Protein AF-A0A7W1RST7-F1 (afdb_monomer)

Mean predicted aligned error: 2.98 Å

Secondary structure (DSSP, 8-state):
---HHHHHHHHHHHHH--STT--GGGGG------HHHHHHHHHHHHTTTBSSSS-BGGGGB-TTT--B---HHHHHHHHHHHHHH-S---EEE--B-HHHHHHSTT--TT-SSB-GGG--S--EEEE---SBHHHHHHTT--SEEEE-TTT-BEEEEE--SS-SSS-EEEE-

pLDDT: mean 95.45, std 4.23, range [64.44, 98.56]

Nearest PDB structures (foldseek):
  3ihx-assembly2_B  TM=3.598E-01  e=1.805E+00  Homo sapiens
  5dd8-assembly1_B  TM=2.605E-01  e=1.383E+00  Deinococcus radiodurans
  1q7l-assembly1_A  TM=2.005E-01  e=4.582E+00  Homo sapiens

Foldseek 3Di:
DDDPVQLQLLLQLLQLQQEPPRDPVSVVSTSDDDPVSVVVVVVCVVVVQASYDQHHQQLQQAPPPRDGHAGSLVVNLVVLVCVVLVHDKHFPYFAYEQVRQVVDPPRDNPDQQYCGPNHSHRQKTFIDFRDAPVVSLVSLRFQEWEAAPVPNTTGMGGHDPGGSNHHHYDYD

Radius of gyration: 15.92 Å; Cα contacts (8 Å, |Δi|>4): 327; chains: 1; bounding box: 40×26×44 Å

Solvent-accessible surface area (backbone atoms only — not comparable to full-atom values): 9163 Å² total; per-residue (Å²): 133,83,52,73,68,55,22,52,51,44,23,29,50,40,42,27,51,32,44,91,84,54,60,75,76,43,72,69,59,52,49,73,83,48,70,73,53,48,54,51,50,52,57,23,55,78,51,74,41,36,29,36,98,90,44,39,51,73,57,18,36,11,90,56,84,57,52,58,31,36,35,21,62,47,53,49,30,46,55,54,50,29,63,72,73,71,54,92,74,60,64,77,39,29,16,26,42,53,74,41,36,73,69,40,87,89,54,61,74,73,31,51,25,15,41,27,90,81,37,87,25,9,28,22,38,30,37,76,59,81,46,39,52,71,58,55,50,72,66,54,54,39,17,30,42,32,25,34,67,92,77,43,26,31,36,32,42,22,60,54,93,75,34,37,90,64,44,49,73,51,72,94

Sequence (172 aa):
MAGRRTKAAVIQFKRGYAWPDRPRDFSSLNGYLGGVVRERIEAIADNNGKCSAHFRYREWKSNGNGWIKLNYRVVRGLEVYRKRVGHGVEVISGYRDCDYNDSVRGAARCSRHSDCCGNPGGDACDLNPELSFKEVKALKRFTGIGIIRSSGLVRHVDVRPGSVRRPTTWFY

Structure (mmCIF, N/CA/C/O backbone):
data_AF-A0A7W1RST7-F1
#
_entry.id   AF-A0A7W1RST7-F1
#
loop_
_atom_site.group_PDB
_atom_site.id
_atom_site.type_symbol
_atom_site.label_atom_id
_atom_site.label_alt_id
_atom_site.label_comp_id
_atom_site.label_asym_id
_atom_site.label_entity_id
_atom_site.label_seq_id
_atom_site.pdbx_PDB_ins_code
_atom_site.Cartn_x
_atom_site.Cartn_y
_atom_site.Cartn_z
_atom_site.occupancy
_atom_site.B_iso_or_equiv
_atom_site.auth_seq_id
_atom_site.auth_comp_id
_atom_site.auth_asym_id
_atom_site.auth_atom_id
_atom_site.pdbx_PDB_model_num
ATOM 1 N N . MET A 1 1 ? 14.428 2.975 -27.355 1.00 64.44 1 MET A N 1
ATOM 2 C CA . MET A 1 1 ? 13.536 3.647 -26.373 1.00 64.44 1 MET A CA 1
ATOM 3 C C . MET A 1 1 ? 12.637 2.615 -25.701 1.00 64.44 1 MET A C 1
ATOM 5 O O . MET A 1 1 ? 12.235 1.673 -26.365 1.00 64.44 1 MET A O 1
ATOM 9 N N . ALA A 1 2 ? 12.315 2.773 -24.413 1.00 78.75 2 ALA A N 1
ATOM 10 C CA . ALA A 1 2 ? 11.430 1.843 -23.702 1.00 78.75 2 ALA A CA 1
ATOM 11 C C . ALA A 1 2 ? 9.977 1.911 -24.220 1.00 78.75 2 ALA A C 1
ATOM 13 O O . ALA A 1 2 ? 9.444 3.004 -24.438 1.00 78.75 2 ALA A O 1
ATOM 14 N N . GLY A 1 3 ? 9.332 0.750 -24.378 1.00 92.19 3 GLY A N 1
ATOM 15 C CA . GLY A 1 3 ? 7.936 0.643 -24.811 1.00 92.19 3 GLY A CA 1
ATOM 16 C C . GLY A 1 3 ? 6.929 1.123 -23.756 1.00 92.19 3 GLY A C 1
ATOM 17 O O . GLY A 1 3 ? 7.268 1.321 -22.586 1.00 92.19 3 GLY A O 1
ATOM 18 N N . ARG A 1 4 ? 5.658 1.284 -24.157 1.00 93.56 4 ARG A N 1
ATOM 19 C CA . ARG A 1 4 ? 4.566 1.768 -23.281 1.00 93.56 4 ARG A CA 1
ATOM 20 C C . ARG A 1 4 ? 4.436 0.955 -21.987 1.00 93.56 4 ARG A C 1
ATOM 22 O O . ARG A 1 4 ? 4.333 1.536 -20.910 1.00 93.56 4 ARG A O 1
ATOM 29 N N . ARG A 1 5 ? 4.520 -0.375 -22.084 1.00 94.25 5 ARG A N 1
ATOM 30 C CA . ARG A 1 5 ? 4.432 -1.288 -20.934 1.00 94.25 5 ARG A CA 1
ATOM 31 C C . ARG A 1 5 ? 5.574 -1.081 -19.935 1.00 94.25 5 ARG A C 1
ATOM 33 O O . ARG A 1 5 ? 5.323 -0.971 -18.741 1.00 94.25 5 ARG A O 1
ATOM 40 N N . THR A 1 6 ? 6.808 -0.944 -20.417 1.00 94.62 6 THR A N 1
ATOM 41 C CA . THR A 1 6 ? 7.976 -0.656 -19.572 1.00 94.62 6 THR A CA 1
ATOM 42 C C . THR A 1 6 ? 7.847 0.700 -18.888 1.00 94.62 6 THR A C 1
ATOM 44 O O . THR A 1 6 ? 8.075 0.802 -17.687 1.00 94.62 6 THR A O 1
ATOM 47 N N . LYS A 1 7 ? 7.414 1.738 -19.617 1.00 95.44 7 LYS A N 1
ATOM 48 C CA . LYS A 1 7 ? 7.160 3.064 -19.032 1.00 95.44 7 LYS A CA 1
ATOM 49 C C . LYS A 1 7 ? 6.119 2.989 -17.912 1.00 95.44 7 LYS A C 1
ATOM 51 O O . LYS A 1 7 ? 6.348 3.544 -16.844 1.00 95.44 7 LYS A O 1
ATOM 56 N N . ALA A 1 8 ? 5.019 2.263 -18.119 1.00 95.00 8 ALA A N 1
ATOM 57 C CA . ALA A 1 8 ? 4.000 2.059 -17.092 1.00 95.00 8 ALA A CA 1
ATOM 58 C C . ALA A 1 8 ? 4.544 1.304 -15.864 1.00 95.00 8 ALA A C 1
ATOM 60 O O . ALA A 1 8 ? 4.287 1.716 -14.734 1.00 95.00 8 ALA A O 1
ATOM 61 N N . ALA A 1 9 ? 5.352 0.258 -16.062 1.00 95.75 9 ALA A N 1
ATOM 62 C CA . ALA A 1 9 ? 6.008 -0.459 -14.966 1.00 95.75 9 ALA A CA 1
ATOM 63 C C . ALA A 1 9 ? 6.956 0.448 -14.163 1.00 95.75 9 ALA A C 1
ATOM 65 O O . ALA A 1 9 ? 6.928 0.425 -12.935 1.00 95.75 9 ALA A O 1
ATOM 66 N N . VAL A 1 10 ? 7.723 1.315 -14.834 1.00 95.88 10 VAL A N 1
ATOM 67 C CA . VAL A 1 10 ? 8.580 2.316 -14.174 1.00 95.88 10 VAL A CA 1
ATOM 68 C C . VAL A 1 10 ? 7.759 3.285 -13.323 1.00 95.88 10 VAL A C 1
ATOM 70 O O . VAL A 1 10 ? 8.162 3.613 -12.209 1.00 95.88 10 VAL A O 1
ATOM 73 N N . ILE A 1 11 ? 6.595 3.723 -13.808 1.00 96.12 11 ILE A N 1
ATOM 74 C CA . ILE A 1 11 ? 5.693 4.587 -13.035 1.00 96.12 11 ILE A CA 1
ATOM 75 C C . ILE A 1 11 ? 5.228 3.873 -11.764 1.00 96.12 11 ILE A C 1
ATOM 77 O O . ILE A 1 11 ? 5.283 4.461 -10.685 1.00 96.12 11 ILE A O 1
ATOM 81 N N . GLN A 1 12 ? 4.814 2.606 -11.862 1.00 96.81 12 GLN A N 1
ATOM 82 C CA . GLN A 1 12 ? 4.349 1.848 -10.695 1.00 96.81 12 GLN A CA 1
ATOM 83 C C . GLN A 1 12 ? 5.480 1.526 -9.714 1.00 96.81 12 GLN A C 1
ATOM 85 O O . GLN A 1 12 ? 5.286 1.662 -8.507 1.00 96.81 12 GLN A O 1
ATOM 90 N N . PHE A 1 13 ? 6.680 1.214 -10.208 1.00 97.00 13 PHE A N 1
ATOM 91 C CA . PHE A 1 13 ? 7.879 1.102 -9.378 1.00 97.00 13 PHE A CA 1
ATOM 92 C C . PHE A 1 13 ? 8.130 2.403 -8.607 1.00 97.00 13 PHE A C 1
ATOM 94 O O . PHE A 1 13 ? 8.191 2.416 -7.378 1.00 97.00 13 PHE A O 1
ATOM 101 N N . LYS A 1 14 ? 8.170 3.543 -9.307 1.00 97.00 14 LYS A N 1
ATOM 102 C CA . LYS A 1 14 ? 8.341 4.846 -8.656 1.00 97.00 14 LYS A CA 1
ATOM 103 C C . LYS A 1 14 ? 7.237 5.111 -7.647 1.00 97.00 14 LYS A C 1
ATOM 105 O O . LYS A 1 14 ? 7.534 5.622 -6.576 1.00 97.00 14 LYS A O 1
ATOM 110 N N . ARG A 1 15 ? 5.979 4.794 -7.945 1.00 96.88 15 ARG A N 1
ATOM 111 C CA . ARG A 1 15 ? 4.848 5.042 -7.042 1.00 96.88 15 ARG A CA 1
ATOM 112 C C . ARG A 1 15 ? 4.893 4.178 -5.778 1.00 96.88 15 ARG A C 1
ATOM 114 O O . ARG A 1 15 ? 4.475 4.655 -4.723 1.00 96.88 15 ARG A O 1
ATOM 121 N N . GLY A 1 16 ? 5.439 2.968 -5.876 1.00 97.31 16 GLY A N 1
ATOM 122 C CA . GLY A 1 16 ? 5.533 2.013 -4.775 1.00 97.31 16 GLY A CA 1
ATOM 123 C C . GLY A 1 16 ? 6.808 2.067 -3.938 1.00 97.31 16 GLY A C 1
ATOM 124 O O . GLY A 1 16 ? 6.805 1.530 -2.834 1.00 97.31 16 GLY A O 1
ATOM 125 N N . TYR A 1 17 ? 7.875 2.726 -4.404 1.00 98.06 17 TYR A N 1
ATOM 126 C CA . TYR A 1 17 ? 9.150 2.777 -3.677 1.00 98.06 17 TYR A CA 1
ATOM 127 C C . TYR A 1 17 ? 8.997 3.524 -2.342 1.00 98.06 17 TYR A C 1
ATOM 129 O O . TYR A 1 17 ? 8.909 4.760 -2.306 1.00 98.06 17 TYR A O 1
ATOM 137 N N . ALA A 1 18 ? 8.948 2.757 -1.250 1.00 97.75 18 ALA A N 1
ATOM 138 C CA . ALA A 1 18 ? 8.545 3.203 0.080 1.00 97.75 18 ALA A CA 1
ATOM 139 C C . ALA A 1 18 ? 9.697 3.318 1.082 1.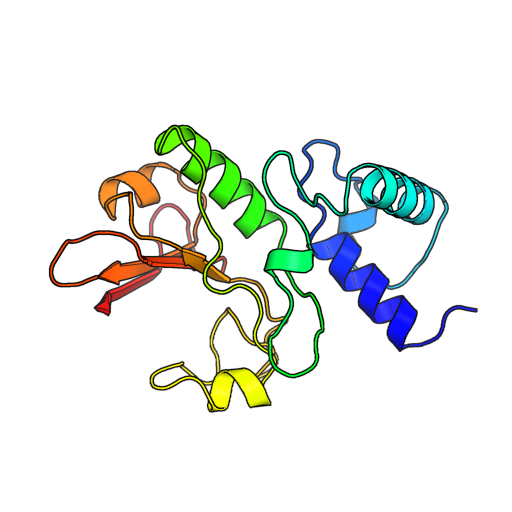00 97.75 18 ALA A C 1
ATOM 141 O O . ALA A 1 18 ? 9.469 3.799 2.197 1.00 97.75 18 ALA A O 1
ATOM 142 N N . TRP A 1 19 ? 10.924 2.989 0.680 1.00 97.44 19 TRP A N 1
ATOM 143 C CA . TRP A 1 19 ? 12.122 3.208 1.488 1.00 97.44 19 TRP A CA 1
ATOM 144 C C . TRP A 1 19 ? 12.284 4.676 1.916 1.00 97.44 19 TRP A C 1
ATOM 146 O O . TRP A 1 19 ? 11.836 5.577 1.194 1.00 97.44 19 TRP A O 1
ATOM 156 N N . PRO A 1 20 ? 12.872 4.952 3.097 1.00 94.38 20 PRO A N 1
ATOM 157 C CA . PRO A 1 20 ? 13.060 6.316 3.597 1.00 94.38 20 PRO A CA 1
ATOM 158 C C . PRO A 1 20 ? 13.855 7.214 2.644 1.00 94.38 20 PRO A C 1
ATOM 160 O O . PRO A 1 20 ? 13.494 8.376 2.476 1.00 94.38 20 PRO A O 1
ATOM 163 N N . ASP A 1 21 ? 14.845 6.649 1.952 1.00 94.00 21 ASP A N 1
ATOM 164 C CA . ASP A 1 21 ? 15.746 7.307 0.997 1.00 94.00 21 ASP A CA 1
ATOM 165 C C . ASP A 1 21 ? 15.134 7.532 -0.398 1.00 94.00 21 ASP A C 1
ATOM 167 O O . ASP A 1 21 ? 15.839 7.681 -1.395 1.00 94.00 21 ASP A O 1
ATOM 171 N N . ARG A 1 22 ? 13.798 7.547 -0.479 1.00 94.06 22 ARG A N 1
ATOM 172 C CA . ARG A 1 22 ? 13.039 7.768 -1.711 1.00 94.06 22 ARG A CA 1
ATOM 173 C C . ARG A 1 22 ? 13.577 8.982 -2.491 1.00 94.06 22 ARG A C 1
ATOM 175 O O . ARG A 1 22 ? 13.427 10.106 -2.006 1.00 94.06 22 ARG A O 1
ATOM 182 N N . PRO A 1 23 ? 14.077 8.792 -3.728 1.00 93.25 23 PRO A N 1
ATOM 183 C CA . PRO A 1 23 ? 14.601 9.892 -4.529 1.00 93.25 23 PRO A CA 1
ATOM 184 C C . PRO A 1 23 ? 13.533 10.938 -4.857 1.00 93.25 23 PRO A C 1
ATOM 186 O O . PRO A 1 23 ? 12.380 10.600 -5.152 1.00 93.25 23 PRO A O 1
ATOM 189 N N . ARG A 1 24 ? 13.929 12.216 -4.889 1.00 87.19 24 ARG A N 1
ATOM 190 C CA . ARG A 1 24 ? 13.038 13.333 -5.252 1.00 87.19 24 ARG A CA 1
ATOM 191 C C . ARG A 1 24 ? 12.418 13.135 -6.637 1.00 87.19 24 ARG A C 1
ATOM 193 O O . ARG A 1 24 ? 11.219 13.370 -6.806 1.00 87.19 24 ARG A O 1
ATOM 200 N N . ASP A 1 25 ? 13.198 12.613 -7.580 1.00 82.69 25 ASP A N 1
ATOM 201 C CA . ASP A 1 25 ? 12.811 12.378 -8.978 1.00 82.69 25 ASP A CA 1
ATOM 202 C C . ASP A 1 25 ? 11.624 11.425 -9.124 1.00 82.69 25 ASP A C 1
ATOM 204 O O . ASP A 1 25 ? 10.880 11.480 -10.109 1.00 82.69 25 ASP A O 1
ATOM 208 N N . PHE A 1 26 ? 11.384 10.578 -8.120 1.00 91.19 26 PHE A N 1
ATOM 209 C CA . PHE A 1 26 ? 10.259 9.653 -8.135 1.00 91.19 26 PHE A CA 1
ATOM 210 C C . PHE A 1 26 ? 8.921 10.373 -7.886 1.00 91.19 26 PHE A C 1
ATOM 212 O O . PHE A 1 26 ? 7.864 9.766 -8.049 1.00 91.19 26 PHE A O 1
ATOM 219 N N . SER A 1 27 ? 8.934 11.664 -7.534 1.00 83.38 27 SER A N 1
ATOM 220 C CA . SER A 1 27 ? 7.724 12.495 -7.435 1.00 83.38 27 SER A CA 1
ATOM 221 C C . SER A 1 27 ? 7.110 12.802 -8.801 1.00 83.38 27 SER A C 1
ATOM 223 O O . SER A 1 27 ? 5.898 12.940 -8.900 1.00 83.38 27 SER A O 1
ATOM 225 N N . SER A 1 28 ? 7.924 12.866 -9.861 1.00 83.06 28 SER A N 1
ATOM 226 C CA . SER A 1 28 ? 7.464 13.244 -11.205 1.00 83.06 28 SER A CA 1
ATOM 227 C C . SER A 1 28 ? 6.652 12.157 -11.926 1.00 83.06 28 SER A C 1
ATOM 229 O O . SER A 1 28 ? 6.152 12.419 -13.014 1.00 83.06 28 SER A O 1
ATOM 231 N N . LEU A 1 29 ? 6.535 10.949 -11.345 1.00 85.00 29 LEU A N 1
ATOM 232 C CA . LEU A 1 29 ? 5.797 9.773 -11.851 1.00 85.00 29 LEU A CA 1
ATOM 233 C C . LEU A 1 29 ? 5.790 9.608 -13.384 1.00 85.00 29 LEU A C 1
ATOM 235 O O . LEU A 1 29 ? 4.820 9.138 -13.971 1.00 85.00 29 LEU A O 1
ATOM 239 N N . ASN A 1 30 ? 6.898 9.953 -14.040 1.00 87.62 30 ASN A N 1
ATOM 240 C CA . ASN A 1 30 ? 7.085 9.733 -15.464 1.00 87.62 30 ASN A CA 1
ATOM 241 C C . ASN A 1 30 ? 7.689 8.340 -15.707 1.00 87.62 30 ASN A C 1
ATOM 243 O O . ASN A 1 30 ? 8.354 7.755 -14.846 1.00 87.62 30 ASN A O 1
ATOM 247 N N . GLY A 1 31 ? 7.502 7.812 -16.914 1.00 88.75 31 GLY A N 1
ATOM 248 C CA . GLY A 1 31 ? 8.080 6.530 -17.330 1.00 88.75 31 GLY A CA 1
ATOM 249 C C . GLY A 1 31 ? 9.571 6.587 -17.681 1.00 88.75 31 GLY A C 1
ATOM 250 O O . GLY A 1 31 ? 10.057 5.685 -18.359 1.00 88.75 31 GLY A O 1
ATOM 251 N N . TYR A 1 32 ? 10.290 7.652 -17.305 1.00 90.44 32 TYR A N 1
ATOM 252 C CA . TYR A 1 32 ? 11.704 7.814 -17.643 1.00 90.44 32 TYR A CA 1
ATOM 253 C C . TYR A 1 32 ? 12.586 6.889 -16.799 1.00 90.44 32 TYR A C 1
ATOM 255 O O . TYR A 1 32 ? 12.522 6.915 -15.565 1.00 90.44 32 TYR A O 1
ATOM 263 N N . LEU A 1 33 ? 13.416 6.095 -17.479 1.00 88.25 33 LEU A N 1
ATOM 264 C CA . LEU A 1 33 ? 14.340 5.118 -16.902 1.00 88.25 33 LEU A CA 1
ATOM 265 C C . LEU A 1 33 ? 15.778 5.673 -16.896 1.00 88.25 33 LEU A C 1
ATOM 267 O O . LEU A 1 33 ? 16.653 5.182 -17.616 1.00 88.25 33 LEU A O 1
ATOM 271 N N . GLY A 1 34 ? 15.988 6.737 -16.117 1.00 89.88 34 GLY A N 1
ATOM 272 C CA . GLY A 1 34 ? 17.309 7.334 -15.880 1.00 89.88 34 GLY A CA 1
ATOM 273 C C . GLY A 1 34 ? 18.171 6.515 -14.911 1.00 89.88 34 GLY A C 1
ATOM 274 O O . GLY A 1 34 ? 17.684 5.547 -14.327 1.00 89.88 34 GLY A O 1
ATOM 275 N N . GLY A 1 35 ? 19.430 6.931 -14.718 1.00 92.44 35 GLY A N 1
ATOM 276 C CA . GLY A 1 35 ? 20.424 6.213 -13.901 1.00 92.44 35 GLY A CA 1
ATOM 277 C C . GLY A 1 35 ? 19.922 5.855 -12.501 1.00 92.44 35 GLY A C 1
ATOM 278 O O . GLY A 1 35 ? 19.863 4.678 -12.166 1.00 92.44 35 GLY A O 1
ATOM 279 N N . VAL A 1 36 ? 19.408 6.840 -11.756 1.00 93.12 36 VAL A N 1
ATOM 280 C CA . VAL A 1 36 ? 18.852 6.634 -10.404 1.00 93.12 36 VAL A CA 1
ATOM 281 C C . VAL A 1 36 ? 17.735 5.587 -10.393 1.00 93.12 36 VAL A C 1
ATOM 283 O O . VAL A 1 36 ? 17.648 4.766 -9.491 1.00 93.12 36 VAL A O 1
ATOM 286 N N . VAL A 1 37 ? 16.847 5.586 -11.390 1.00 94.31 37 VAL A N 1
ATOM 287 C CA . VAL A 1 37 ? 15.743 4.614 -11.430 1.00 94.31 37 VAL A CA 1
ATOM 288 C C . VAL A 1 37 ? 16.274 3.202 -11.670 1.00 94.31 37 VAL A C 1
ATOM 290 O O . VAL A 1 37 ? 15.765 2.273 -11.053 1.00 94.31 37 VAL A O 1
ATOM 293 N N . ARG A 1 38 ? 17.279 3.042 -12.541 1.00 94.56 38 ARG A N 1
ATOM 294 C CA . ARG A 1 38 ? 17.899 1.739 -12.828 1.00 94.56 38 ARG A CA 1
ATOM 295 C C . ARG A 1 38 ? 18.620 1.186 -11.610 1.00 94.56 38 ARG A C 1
ATOM 297 O O . ARG A 1 38 ? 18.291 0.085 -11.194 1.00 94.56 38 ARG A O 1
ATOM 304 N N . GLU A 1 39 ? 19.467 2.002 -10.991 1.00 95.31 39 GLU A N 1
ATOM 305 C CA . GLU A 1 39 ? 20.185 1.658 -9.761 1.00 95.31 39 GLU A CA 1
ATOM 306 C C . GLU A 1 39 ? 19.214 1.183 -8.671 1.00 95.31 39 GLU A C 1
ATOM 308 O O . GLU A 1 39 ? 19.417 0.154 -8.033 1.00 95.31 39 GLU A O 1
ATOM 313 N N . ARG A 1 40 ? 18.084 1.883 -8.493 1.00 96.00 40 ARG A N 1
ATOM 314 C CA . ARG A 1 40 ? 17.063 1.452 -7.530 1.00 96.00 40 ARG A CA 1
ATOM 315 C C . ARG A 1 40 ? 16.319 0.197 -7.959 1.00 96.00 40 ARG A C 1
ATOM 317 O O . ARG A 1 40 ? 15.919 -0.559 -7.087 1.00 96.00 40 ARG A O 1
ATOM 324 N N . ILE A 1 41 ? 16.082 -0.038 -9.246 1.00 95.25 41 ILE A N 1
ATOM 325 C CA . ILE A 1 41 ? 15.478 -1.301 -9.694 1.00 95.25 41 ILE A CA 1
ATOM 326 C C . ILE A 1 41 ? 16.424 -2.468 -9.394 1.00 95.25 41 ILE A C 1
ATOM 328 O O . ILE A 1 41 ? 15.964 -3.467 -8.849 1.00 95.25 41 ILE A O 1
ATOM 332 N N . GLU A 1 42 ? 17.715 -2.318 -9.688 1.00 95.94 42 GLU A N 1
ATOM 333 C CA . GLU A 1 42 ? 18.758 -3.318 -9.423 1.00 95.94 42 GLU A CA 1
ATOM 334 C C . GLU A 1 42 ? 18.865 -3.614 -7.923 1.00 95.94 42 GLU A C 1
ATOM 336 O O . GLU A 1 42 ? 18.636 -4.746 -7.505 1.00 95.94 42 GLU A O 1
ATOM 341 N N . ALA A 1 43 ? 19.023 -2.583 -7.087 1.00 95.44 43 ALA A N 1
ATOM 342 C CA . ALA A 1 43 ? 19.095 -2.748 -5.634 1.00 95.44 43 ALA A CA 1
ATOM 343 C C . ALA A 1 43 ? 17.853 -3.443 -5.039 1.00 95.44 43 ALA A C 1
ATOM 345 O O . ALA A 1 43 ? 17.933 -4.186 -4.059 1.00 95.44 43 ALA A O 1
ATOM 346 N N . ILE A 1 44 ? 16.672 -3.200 -5.611 1.00 96.19 44 ILE A N 1
ATOM 347 C CA . ILE A 1 44 ? 15.430 -3.836 -5.163 1.00 96.19 44 ILE A CA 1
ATOM 348 C C . ILE A 1 44 ? 15.332 -5.278 -5.662 1.00 96.19 44 ILE A C 1
ATOM 350 O O . ILE A 1 44 ? 14.800 -6.120 -4.936 1.00 96.19 44 ILE A O 1
ATOM 354 N N . ALA A 1 45 ? 15.833 -5.577 -6.862 1.00 95.06 45 ALA A N 1
ATOM 355 C CA . ALA A 1 45 ? 15.930 -6.942 -7.367 1.00 95.06 45 ALA A CA 1
ATOM 356 C C . ALA A 1 45 ? 16.838 -7.790 -6.461 1.00 95.06 45 ALA A C 1
ATOM 358 O O . ALA A 1 45 ? 16.405 -8.851 -6.006 1.00 95.06 45 ALA A O 1
ATOM 359 N N . ASP A 1 46 ? 18.004 -7.258 -6.086 1.00 96.00 46 ASP A N 1
ATOM 360 C CA . ASP A 1 46 ? 18.946 -7.900 -5.158 1.00 96.00 46 ASP A CA 1
ATOM 361 C C . ASP A 1 46 ? 18.346 -8.080 -3.756 1.00 96.00 46 ASP A C 1
ATOM 363 O O . ASP A 1 46 ? 18.619 -9.053 -3.054 1.00 96.00 46 ASP A O 1
ATOM 367 N N . ASN A 1 47 ? 17.435 -7.186 -3.360 1.00 95.12 47 ASN A N 1
ATOM 368 C CA . ASN A 1 47 ? 16.696 -7.268 -2.102 1.00 95.12 47 ASN A CA 1
ATOM 369 C C . ASN A 1 47 ? 15.340 -7.991 -2.236 1.00 95.12 47 ASN A C 1
ATOM 371 O O . ASN A 1 47 ? 14.366 -7.651 -1.554 1.00 95.12 47 ASN A O 1
ATOM 375 N N . ASN A 1 48 ? 15.248 -8.982 -3.129 1.00 96.38 48 ASN A N 1
ATOM 376 C CA . ASN A 1 48 ? 14.077 -9.850 -3.311 1.00 96.38 48 ASN A CA 1
ATOM 377 C C . ASN A 1 48 ? 12.756 -9.074 -3.517 1.00 96.38 48 ASN A C 1
ATOM 379 O O . ASN A 1 48 ? 11.706 -9.394 -2.944 1.00 96.38 48 ASN A O 1
ATOM 383 N N . GLY A 1 49 ? 12.816 -7.995 -4.297 1.00 97.12 49 GLY A N 1
ATOM 384 C CA . GLY A 1 49 ? 11.655 -7.196 -4.677 1.00 97.12 49 GLY A CA 1
ATOM 385 C C . GLY A 1 49 ? 11.021 -6.407 -3.530 1.00 97.12 49 GLY A C 1
ATOM 386 O O . GLY A 1 49 ? 9.829 -6.096 -3.598 1.00 97.12 49 GLY A O 1
ATOM 387 N N . LYS A 1 50 ? 11.760 -6.103 -2.459 1.00 98.12 50 LYS A N 1
ATOM 388 C CA . LYS A 1 50 ? 11.250 -5.336 -1.315 1.00 98.12 50 LYS A CA 1
ATOM 389 C C . LYS A 1 50 ? 10.951 -3.878 -1.667 1.00 98.12 50 LYS A C 1
ATOM 391 O O . LYS A 1 50 ? 11.843 -3.144 -2.066 1.00 98.12 50 LYS A O 1
ATOM 396 N N . CYS A 1 51 ? 9.721 -3.411 -1.463 1.00 97.50 51 CYS A N 1
ATOM 397 C CA . CYS A 1 51 ? 9.375 -1.989 -1.599 1.00 97.50 51 CYS A CA 1
ATOM 398 C C . CYS A 1 51 ? 9.640 -1.180 -0.317 1.00 97.50 51 CYS A C 1
ATOM 400 O O . CYS A 1 51 ? 9.702 0.050 -0.377 1.00 97.50 51 CYS A O 1
ATOM 402 N N . SER A 1 52 ? 9.797 -1.864 0.818 1.00 98.25 52 SER A N 1
ATOM 403 C CA . SER A 1 52 ? 10.188 -1.331 2.128 1.00 98.25 52 SER A CA 1
ATOM 404 C C . SER A 1 52 ? 10.853 -2.436 2.966 1.00 98.25 52 SER A C 1
ATOM 406 O O . SER A 1 52 ? 11.143 -3.515 2.453 1.00 98.25 52 SER A O 1
ATOM 408 N N . ALA A 1 53 ? 11.094 -2.200 4.258 1.00 97.62 53 ALA A N 1
ATOM 409 C CA . ALA A 1 53 ? 11.787 -3.153 5.127 1.00 97.62 53 ALA A CA 1
ATOM 410 C C . ALA A 1 53 ? 11.100 -4.532 5.199 1.00 97.62 53 ALA A C 1
ATOM 412 O O . ALA A 1 53 ? 11.781 -5.566 5.123 1.00 97.62 53 ALA A O 1
ATOM 413 N N . HIS A 1 54 ? 9.766 -4.544 5.308 1.00 98.06 54 HIS A N 1
ATOM 414 C CA . HIS A 1 54 ? 8.975 -5.755 5.551 1.00 98.06 54 HIS A CA 1
ATOM 415 C C . HIS A 1 54 ? 8.040 -6.151 4.407 1.00 98.06 54 HIS A C 1
ATOM 417 O O . HIS A 1 54 ? 7.486 -7.244 4.462 1.00 98.06 54 HIS A O 1
ATOM 423 N N . PHE A 1 55 ? 7.896 -5.314 3.379 1.00 98.31 55 PHE A N 1
ATOM 424 C CA . PHE A 1 55 ? 6.938 -5.529 2.298 1.00 98.31 55 PHE A CA 1
ATOM 425 C C . PHE A 1 55 ? 7.614 -5.592 0.926 1.00 98.31 55 PHE A C 1
ATOM 427 O O . PHE A 1 55 ? 8.604 -4.901 0.661 1.00 98.31 55 PHE A O 1
ATOM 434 N N . ARG A 1 56 ? 7.067 -6.417 0.033 1.00 98.25 56 ARG A N 1
ATOM 435 C CA . ARG A 1 56 ? 7.547 -6.702 -1.323 1.00 98.25 56 ARG A CA 1
ATOM 436 C C . ARG A 1 56 ? 6.513 -6.313 -2.361 1.00 98.25 56 ARG A C 1
ATOM 438 O O . ARG A 1 56 ? 5.353 -6.668 -2.230 1.00 98.25 56 ARG A O 1
ATOM 445 N N . TYR A 1 57 ? 6.953 -5.748 -3.484 1.00 98.12 57 TYR A N 1
ATOM 446 C CA . TYR A 1 57 ? 6.086 -5.376 -4.613 1.00 98.12 57 TYR A CA 1
ATOM 447 C C . TYR A 1 57 ? 5.086 -6.475 -5.015 1.00 98.12 57 TYR A C 1
ATOM 449 O O . TYR A 1 57 ? 3.934 -6.187 -5.329 1.00 98.12 57 TYR A O 1
ATOM 457 N N . ARG A 1 58 ? 5.510 -7.742 -4.981 1.00 97.56 58 ARG A N 1
ATOM 458 C CA . ARG A 1 58 ? 4.689 -8.885 -5.397 1.00 97.56 58 ARG A CA 1
ATOM 459 C C . ARG A 1 58 ? 3.429 -9.116 -4.555 1.00 97.56 58 ARG A C 1
ATOM 461 O O . ARG A 1 58 ? 2.497 -9.706 -5.082 1.00 97.56 58 ARG A O 1
ATOM 468 N N . GLU A 1 59 ? 3.366 -8.658 -3.303 1.00 97.38 59 GLU A N 1
ATOM 469 C CA . GLU A 1 59 ? 2.154 -8.831 -2.470 1.00 97.38 59 GLU A CA 1
ATOM 470 C C . GLU A 1 59 ? 1.022 -7.872 -2.908 1.00 97.38 59 GLU A C 1
ATOM 472 O O . GLU A 1 59 ? -0.122 -8.002 -2.490 1.00 97.38 59 GLU A O 1
ATOM 477 N N . TRP A 1 60 ? 1.321 -6.932 -3.814 1.00 97.88 60 TRP A N 1
ATOM 478 C CA . TRP A 1 60 ? 0.366 -6.012 -4.433 1.00 97.88 60 TRP A CA 1
ATOM 479 C C . TRP A 1 60 ? 0.008 -6.428 -5.858 1.00 97.88 60 TRP A C 1
ATOM 481 O O . TRP A 1 60 ? -0.636 -5.670 -6.580 1.00 97.88 60 TRP A O 1
ATOM 491 N N . LYS A 1 61 ? 0.457 -7.601 -6.304 1.00 97.81 61 LYS A N 1
ATOM 492 C CA . LYS A 1 61 ? 0.107 -8.133 -7.617 1.00 97.81 61 LYS A CA 1
ATOM 493 C C . LYS A 1 61 ? -1.402 -8.380 -7.680 1.00 97.81 61 LYS A C 1
ATOM 495 O O . LYS A 1 61 ? -1.964 -8.991 -6.777 1.00 97.81 61 LYS A O 1
ATOM 500 N N . SER A 1 62 ? -2.040 -7.962 -8.770 1.00 97.69 62 SER A N 1
ATOM 501 C CA . SER A 1 62 ? -3.423 -8.343 -9.017 1.00 97.69 62 SER A CA 1
ATOM 502 C C . SER A 1 62 ? -3.544 -9.804 -9.430 1.00 97.69 62 SER A C 1
ATOM 504 O O . SER A 1 62 ? -2.752 -10.297 -10.237 1.00 97.69 62 SER A O 1
ATOM 506 N N . ASN A 1 63 ? -4.566 -10.479 -8.910 1.00 96.31 63 ASN A N 1
ATOM 507 C CA . ASN A 1 63 ? -4.861 -11.867 -9.251 1.00 96.31 63 ASN A CA 1
ATOM 508 C C . ASN A 1 63 ? -5.475 -12.032 -10.648 1.00 96.31 63 ASN A C 1
ATOM 510 O O . ASN A 1 63 ? -5.467 -13.149 -11.151 1.00 96.31 63 ASN A O 1
ATOM 514 N N . GLY A 1 64 ? -5.968 -10.961 -11.281 1.00 96.81 64 GLY A N 1
ATOM 515 C CA . GLY A 1 64 ? -6.431 -11.009 -12.667 1.00 96.81 64 GLY A CA 1
ATOM 516 C C . GLY A 1 64 ? -5.259 -10.905 -13.640 1.00 96.81 64 GLY A C 1
ATOM 517 O O . GLY A 1 64 ? -4.688 -11.897 -14.084 1.00 96.81 64 GLY A O 1
ATOM 518 N N . ASN A 1 65 ? -4.851 -9.681 -13.958 1.00 96.06 65 ASN A N 1
ATOM 519 C CA . ASN A 1 65 ? -3.882 -9.410 -15.021 1.00 96.06 65 ASN A CA 1
ATOM 520 C C . ASN A 1 65 ? -2.405 -9.465 -14.584 1.00 96.06 65 ASN A C 1
ATOM 522 O O . ASN A 1 65 ? -1.507 -9.194 -15.389 1.00 96.06 65 ASN A O 1
ATOM 526 N N . GLY A 1 66 ? -2.133 -9.762 -13.310 1.00 96.69 66 GLY A N 1
ATOM 527 C CA . GLY A 1 66 ? -0.779 -9.889 -12.774 1.00 96.69 66 GLY A CA 1
ATOM 528 C C . GLY A 1 66 ? 0.010 -8.582 -12.656 1.00 96.69 66 GLY A C 1
ATOM 529 O O . GLY A 1 66 ? 1.193 -8.627 -12.313 1.00 96.69 66 GLY A O 1
ATOM 530 N N . TRP A 1 67 ? -0.593 -7.420 -12.923 1.00 97.50 67 TRP A N 1
ATOM 531 C CA . TRP A 1 67 ? 0.082 -6.142 -12.713 1.00 97.50 67 TRP A CA 1
ATOM 532 C C . TRP A 1 67 ? 0.266 -5.844 -11.234 1.00 97.50 67 TRP A C 1
ATOM 534 O O . TRP A 1 67 ? -0.559 -6.192 -10.397 1.00 97.50 67 TRP A O 1
ATOM 544 N N . ILE A 1 68 ? 1.342 -5.127 -10.931 1.00 97.75 68 ILE A N 1
ATOM 545 C CA . ILE A 1 68 ? 1.618 -4.610 -9.597 1.00 97.75 68 ILE A CA 1
ATOM 546 C C . ILE A 1 68 ? 1.359 -3.108 -9.621 1.00 97.75 68 ILE A C 1
ATOM 548 O O . ILE A 1 68 ? 1.989 -2.375 -10.389 1.00 97.75 68 ILE A O 1
ATOM 552 N N . LYS A 1 69 ? 0.448 -2.648 -8.763 1.00 97.94 69 LYS A N 1
ATOM 553 C CA . LYS A 1 69 ? 0.249 -1.225 -8.475 1.00 97.94 69 LYS A CA 1
ATOM 554 C C . LYS A 1 69 ? 0.180 -1.042 -6.972 1.00 97.94 69 LYS A C 1
ATOM 556 O O . LYS A 1 69 ? -0.513 -1.780 -6.283 1.00 97.94 69 LYS A O 1
ATOM 561 N N . LEU A 1 70 ? 0.895 -0.053 -6.459 1.00 96.25 70 LEU A N 1
ATOM 562 C CA . LEU A 1 70 ? 0.874 0.274 -5.040 1.00 96.25 70 LEU A CA 1
ATOM 563 C C . LEU A 1 70 ? 1.321 1.707 -4.796 1.00 96.25 70 LEU A C 1
ATOM 565 O O . LEU A 1 70 ? 2.098 2.271 -5.569 1.00 96.25 70 LEU A O 1
ATOM 569 N N . ASN A 1 71 ? 0.848 2.276 -3.695 1.00 97.38 71 ASN A N 1
ATOM 570 C CA . ASN A 1 71 ? 1.219 3.604 -3.240 1.00 97.38 71 ASN A CA 1
ATOM 571 C C . ASN A 1 71 ? 2.139 3.526 -2.020 1.00 97.38 71 ASN A C 1
ATOM 573 O O . ASN A 1 71 ? 1.767 2.982 -0.978 1.00 97.38 71 ASN A O 1
ATOM 577 N N . TYR A 1 72 ? 3.317 4.146 -2.121 1.00 98.00 72 TYR A N 1
ATOM 578 C CA . TYR A 1 72 ? 4.314 4.165 -1.052 1.00 98.00 72 TYR A CA 1
ATOM 579 C C . TYR A 1 72 ? 3.766 4.667 0.294 1.00 98.00 72 TYR A C 1
ATOM 581 O O . TYR A 1 72 ? 4.270 4.282 1.347 1.00 98.00 72 TYR A O 1
ATOM 589 N N . ARG A 1 73 ? 2.734 5.525 0.292 1.00 97.81 73 ARG A N 1
ATOM 590 C CA . ARG A 1 73 ? 2.106 6.035 1.521 1.00 97.81 73 ARG A CA 1
ATOM 591 C C . ARG A 1 73 ? 1.367 4.943 2.289 1.00 97.81 73 ARG A C 1
ATOM 593 O O . ARG A 1 73 ? 1.463 4.926 3.512 1.00 97.81 73 ARG A O 1
ATOM 600 N N . VAL A 1 74 ? 0.693 4.030 1.585 1.00 98.25 74 VAL A N 1
ATOM 601 C CA . VAL A 1 74 ? 0.031 2.868 2.199 1.00 98.25 74 VAL A CA 1
ATOM 602 C C . VAL A 1 74 ? 1.087 1.984 2.842 1.00 98.25 74 VAL A C 1
ATOM 604 O O . VAL A 1 74 ? 1.005 1.716 4.033 1.00 98.25 74 VAL A O 1
ATOM 607 N N . VAL A 1 75 ? 2.135 1.634 2.091 1.00 98.44 75 VAL A N 1
ATOM 608 C CA . VAL A 1 75 ? 3.230 0.776 2.571 1.00 98.44 75 VAL A CA 1
ATOM 609 C C . VAL A 1 75 ? 3.926 1.383 3.790 1.00 98.44 75 VAL A C 1
ATOM 611 O O . VAL A 1 75 ? 4.086 0.719 4.808 1.00 98.44 75 VAL A O 1
ATOM 614 N N . ARG A 1 76 ? 4.280 2.674 3.752 1.00 98.56 76 ARG A N 1
ATOM 615 C CA . ARG A 1 76 ? 4.860 3.364 4.919 1.00 98.56 76 ARG A CA 1
ATOM 616 C C . ARG A 1 76 ? 3.900 3.400 6.109 1.00 98.56 76 ARG A C 1
ATOM 618 O O . ARG A 1 76 ? 4.348 3.368 7.251 1.00 98.56 76 ARG A O 1
ATOM 625 N N . GLY A 1 77 ? 2.595 3.485 5.859 1.00 98.38 77 GLY A N 1
ATOM 626 C CA . GLY A 1 77 ? 1.581 3.335 6.896 1.00 98.38 77 GLY A CA 1
ATOM 627 C C . GLY A 1 77 ? 1.586 1.938 7.509 1.00 98.38 77 GLY A C 1
ATOM 628 O O . GLY A 1 77 ? 1.558 1.811 8.732 1.00 98.38 77 GLY A O 1
ATOM 629 N N . LEU A 1 78 ? 1.691 0.907 6.670 1.00 98.44 78 LEU A N 1
ATOM 630 C CA . LEU A 1 78 ? 1.750 -0.491 7.085 1.00 98.44 78 LEU A CA 1
ATOM 631 C C . LEU A 1 78 ? 3.030 -0.822 7.860 1.00 98.44 78 LEU A C 1
ATOM 633 O 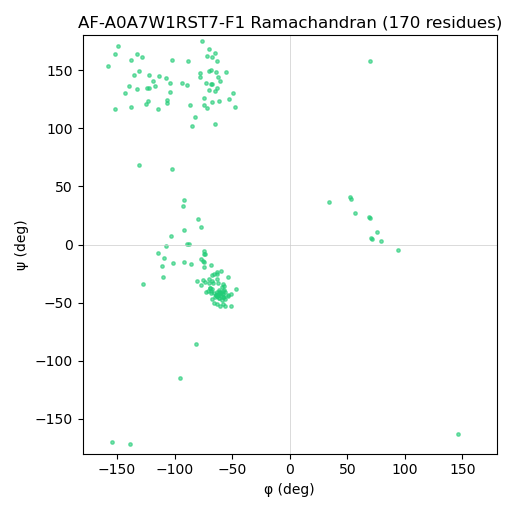O . LEU A 1 78 ? 2.970 -1.601 8.799 1.00 98.44 78 LEU A O 1
ATOM 637 N N . GLU A 1 79 ? 4.167 -0.194 7.558 1.00 98.56 79 GLU A N 1
ATOM 638 C CA . GLU A 1 79 ? 5.395 -0.339 8.362 1.00 98.56 79 GLU A CA 1
ATOM 639 C C . GLU A 1 79 ? 5.182 0.136 9.809 1.00 98.56 79 GLU A C 1
ATOM 641 O O . GLU A 1 79 ? 5.596 -0.513 10.771 1.00 98.56 79 GLU A O 1
ATOM 646 N N . VAL A 1 80 ? 4.468 1.253 9.979 1.00 98.50 80 VAL A N 1
ATOM 647 C CA . VAL A 1 80 ? 4.109 1.775 11.306 1.00 98.50 80 VAL A CA 1
ATOM 648 C C . VAL A 1 80 ? 3.057 0.892 11.980 1.00 98.50 80 VAL A C 1
ATOM 650 O O . VAL A 1 80 ? 3.167 0.632 13.177 1.00 98.50 80 VAL A O 1
ATOM 653 N N . TYR A 1 81 ? 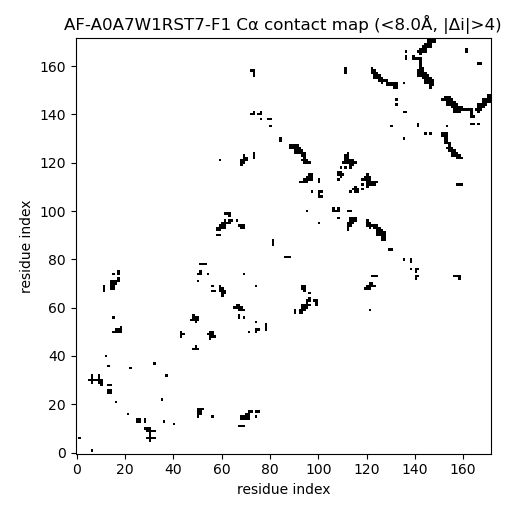2.071 0.401 11.223 1.00 98.50 81 TYR A N 1
ATOM 654 C CA . TYR A 1 81 ? 1.076 -0.560 11.706 1.00 98.50 81 TYR A CA 1
ATOM 655 C C . TYR A 1 81 ? 1.755 -1.838 12.219 1.00 98.50 81 TYR A C 1
ATOM 657 O O . TYR A 1 81 ? 1.560 -2.217 13.369 1.00 98.50 81 TYR A O 1
ATOM 665 N N . ARG A 1 82 ? 2.641 -2.438 11.417 1.00 98.38 82 ARG A N 1
ATOM 666 C CA . ARG A 1 82 ? 3.422 -3.630 11.765 1.00 98.38 82 ARG A CA 1
ATOM 667 C C . ARG A 1 82 ? 4.242 -3.415 13.032 1.00 98.38 82 ARG A C 1
ATOM 669 O O . ARG A 1 82 ? 4.225 -4.257 13.923 1.00 98.38 82 ARG A O 1
ATOM 676 N N . LYS A 1 83 ? 4.918 -2.267 13.156 1.00 98.06 83 LYS A N 1
ATOM 677 C CA . LYS A 1 83 ? 5.653 -1.916 14.381 1.00 98.06 83 LYS A CA 1
ATOM 678 C C . LYS A 1 83 ? 4.737 -1.865 15.611 1.00 98.06 83 LYS A C 1
ATOM 680 O O . LYS A 1 83 ? 5.172 -2.247 16.690 1.00 98.06 83 LYS A O 1
ATOM 685 N N . ARG A 1 84 ? 3.496 -1.388 15.462 1.00 98.19 84 ARG A N 1
ATOM 686 C CA . ARG A 1 84 ? 2.522 -1.302 16.562 1.00 98.19 84 ARG A CA 1
ATOM 687 C C . ARG A 1 84 ? 1.921 -2.657 16.948 1.00 98.19 84 ARG A C 1
ATOM 689 O O . ARG A 1 84 ? 1.579 -2.822 18.117 1.00 98.19 84 ARG A O 1
ATOM 696 N N . VAL A 1 85 ? 1.790 -3.574 15.991 1.00 97.56 85 VAL A N 1
ATOM 697 C CA . VAL A 1 85 ? 1.369 -4.967 16.216 1.00 97.56 85 VAL A CA 1
ATOM 698 C C . VAL A 1 85 ? 2.482 -5.779 16.887 1.00 97.56 85 VAL A C 1
ATOM 700 O O . VAL A 1 85 ? 2.220 -6.537 17.809 1.00 97.56 85 VAL A O 1
ATOM 703 N N . GLY A 1 86 ? 3.738 -5.587 16.471 1.00 97.56 86 GLY A N 1
ATOM 704 C CA . GLY A 1 86 ? 4.906 -6.253 17.063 1.00 97.56 86 GLY A CA 1
ATOM 705 C C . GLY A 1 86 ? 5.343 -7.541 16.355 1.00 97.56 86 GLY A C 1
ATOM 706 O O . GLY A 1 86 ? 6.399 -8.076 16.679 1.00 97.56 86 GLY A O 1
ATOM 707 N N . HIS A 1 87 ? 4.605 -8.005 15.343 1.00 95.62 87 HIS A N 1
ATOM 708 C CA . HIS A 1 87 ? 4.960 -9.168 14.520 1.00 95.62 87 HIS A CA 1
ATOM 709 C C . HIS A 1 87 ? 4.662 -8.941 13.028 1.00 95.62 87 HIS A C 1
ATOM 711 O O . HIS A 1 87 ? 4.408 -7.818 12.592 1.00 95.62 87 HIS A O 1
ATOM 717 N N . GLY A 1 88 ? 4.783 -9.996 12.213 1.00 94.88 88 GLY A N 1
ATOM 718 C CA . GLY A 1 88 ? 4.474 -9.953 10.782 1.00 94.88 88 GLY A CA 1
ATOM 719 C C . GLY A 1 88 ? 3.016 -9.578 10.519 1.00 94.88 88 GLY A C 1
ATOM 720 O O . GLY A 1 88 ? 2.130 -10.020 11.242 1.00 94.88 88 GLY A O 1
ATOM 721 N N . VAL A 1 89 ? 2.789 -8.765 9.487 1.00 95.31 89 VAL A N 1
ATOM 722 C CA . VAL A 1 89 ? 1.457 -8.364 9.019 1.00 95.31 89 VAL A CA 1
ATOM 723 C C . VAL A 1 89 ? 1.360 -8.752 7.556 1.00 95.31 89 VAL A C 1
ATOM 725 O O . VAL A 1 89 ? 2.204 -8.348 6.760 1.00 95.31 89 VAL A O 1
ATOM 728 N N . GLU A 1 90 ? 0.353 -9.551 7.230 1.00 94.44 90 GLU A N 1
ATOM 729 C CA . GLU A 1 90 ? 0.110 -10.043 5.879 1.00 94.44 90 GLU A CA 1
ATOM 730 C C . GLU A 1 90 ? -0.779 -9.077 5.091 1.00 94.44 90 GLU A C 1
ATOM 732 O O . GLU A 1 90 ? -1.786 -8.571 5.598 1.00 94.44 90 GLU A O 1
ATOM 737 N N . VAL A 1 91 ? -0.415 -8.852 3.828 1.00 96.31 91 VAL A N 1
ATOM 738 C CA . VAL A 1 91 ? -1.282 -8.199 2.847 1.00 96.31 91 VAL A CA 1
ATOM 739 C C . VAL A 1 91 ? -2.197 -9.252 2.235 1.00 96.3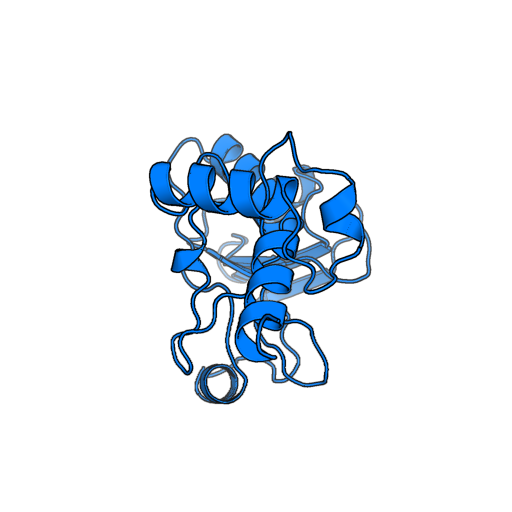1 91 VAL A C 1
ATOM 741 O O . VAL A 1 91 ? -1.789 -9.992 1.345 1.00 96.31 91 VAL A O 1
ATOM 744 N N . ILE A 1 92 ? -3.450 -9.294 2.691 1.00 96.56 92 ILE A N 1
ATOM 745 C CA . ILE A 1 92 ? -4.468 -10.200 2.137 1.00 96.56 92 ILE A CA 1
ATOM 746 C C . ILE A 1 92 ? -4.822 -9.766 0.712 1.00 96.56 92 ILE A C 1
ATOM 748 O O . ILE A 1 92 ? -5.012 -10.585 -0.186 1.00 96.56 92 ILE A O 1
ATOM 752 N N . SER A 1 93 ? -4.957 -8.455 0.494 1.00 96.31 93 SER A N 1
ATOM 753 C CA . SER A 1 93 ? -5.319 -7.924 -0.817 1.00 96.31 93 SER A CA 1
ATOM 754 C C . SER A 1 93 ? -4.776 -6.516 -1.037 1.00 96.31 93 SER A C 1
ATOM 756 O O . SER A 1 93 ? -5.175 -5.576 -0.352 1.00 96.31 93 SER A O 1
ATOM 758 N N . GLY A 1 94 ? -3.890 -6.374 -2.025 1.00 97.19 94 GLY A N 1
ATOM 759 C CA . GLY A 1 94 ? -3.365 -5.096 -2.511 1.00 97.19 94 GLY A CA 1
ATOM 760 C C . GLY A 1 94 ? -4.140 -4.577 -3.725 1.00 97.19 94 GLY A C 1
ATOM 761 O O . GLY A 1 94 ? -5.316 -4.240 -3.626 1.00 97.19 94 GLY A O 1
ATOM 762 N N . TYR A 1 95 ? -3.499 -4.479 -4.889 1.00 98.31 95 TYR A N 1
ATOM 763 C CA . TYR A 1 95 ? -4.153 -3.973 -6.099 1.00 98.31 95 TYR A CA 1
ATOM 764 C C . TYR A 1 95 ? -5.060 -5.008 -6.784 1.00 98.31 95 TYR A C 1
ATOM 766 O O . TYR A 1 95 ? -4.772 -6.204 -6.829 1.00 98.31 95 TYR A O 1
ATOM 774 N N . ARG A 1 96 ? -6.168 -4.520 -7.350 1.00 98.00 96 ARG A N 1
ATOM 775 C CA . ARG A 1 96 ? -7.128 -5.296 -8.143 1.00 98.00 96 ARG A CA 1
ATOM 776 C C . ARG A 1 96 ? -7.290 -4.624 -9.502 1.00 98.00 96 ARG A C 1
ATOM 778 O O . ARG A 1 96 ? -7.668 -3.463 -9.533 1.00 98.00 96 ARG A O 1
ATOM 785 N N . ASP A 1 97 ? -7.007 -5.293 -10.611 1.00 97.50 97 ASP A N 1
ATOM 786 C CA . ASP A 1 97 ? -7.513 -4.793 -11.893 1.00 97.50 97 ASP A CA 1
ATOM 787 C C . ASP A 1 97 ? -9.047 -4.853 -11.925 1.00 97.50 97 ASP A C 1
ATOM 789 O O . ASP A 1 97 ? -9.658 -5.478 -11.054 1.00 97.50 97 ASP A O 1
ATOM 793 N N . CYS A 1 98 ? -9.670 -4.161 -12.880 1.00 96.62 98 CYS A N 1
ATOM 794 C CA . CYS A 1 98 ? -11.126 -4.062 -12.921 1.00 96.62 98 CYS A CA 1
ATOM 795 C C . CYS A 1 98 ? -11.853 -5.393 -13.003 1.00 96.62 98 CYS A C 1
ATOM 797 O O . CYS A 1 98 ? -12.787 -5.603 -12.230 1.00 96.62 98 CYS A O 1
ATOM 799 N N . ASP A 1 99 ? -11.391 -6.294 -13.86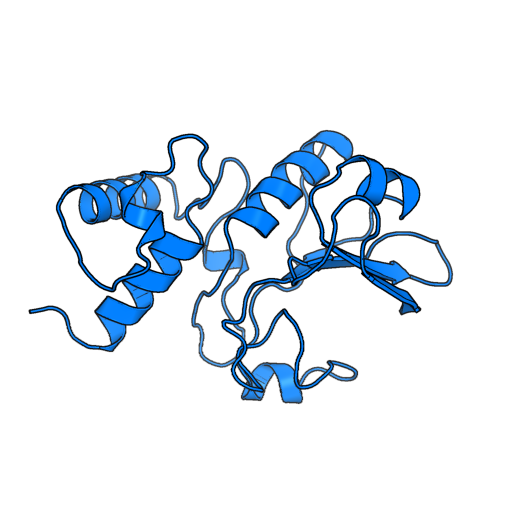1 1.00 96.06 99 ASP A N 1
ATOM 800 C CA . ASP A 1 99 ? -12.039 -7.587 -14.054 1.00 96.06 99 ASP A CA 1
ATOM 801 C C . ASP A 1 99 ? -11.966 -8.402 -12.758 1.00 96.06 99 ASP A C 1
ATOM 803 O O . ASP A 1 99 ? -12.964 -8.957 -12.290 1.00 96.06 99 ASP A O 1
ATOM 807 N N . TYR A 1 100 ? -10.801 -8.397 -12.098 1.00 97.12 100 TYR A N 1
ATOM 808 C CA . TYR A 1 100 ? -10.671 -9.043 -10.798 1.00 97.12 100 TYR A CA 1
ATOM 809 C C . TYR A 1 100 ? -11.506 -8.348 -9.714 1.00 97.12 100 TYR A C 1
ATOM 811 O O . TYR A 1 100 ? -12.144 -9.032 -8.916 1.00 97.12 100 TYR A O 1
ATOM 819 N N . ASN A 1 101 ? -11.551 -7.013 -9.665 1.00 97.44 101 ASN A N 1
ATOM 820 C CA . ASN A 1 101 ? -12.359 -6.286 -8.682 1.00 97.44 101 ASN A CA 1
ATOM 821 C C . ASN A 1 101 ? -13.850 -6.620 -8.813 1.00 97.44 101 ASN A C 1
ATOM 823 O O . ASN A 1 101 ? -14.495 -6.842 -7.791 1.00 97.44 101 ASN A O 1
ATOM 827 N N . ASP A 1 102 ? -14.368 -6.694 -10.038 1.00 95.69 102 ASP A N 1
ATOM 828 C CA . ASP A 1 102 ? -15.772 -7.012 -10.312 1.00 95.69 102 ASP A CA 1
ATOM 829 C C . ASP A 1 102 ? -16.121 -8.465 -9.935 1.00 95.69 102 ASP A C 1
ATOM 831 O O . ASP A 1 102 ? -17.253 -8.750 -9.545 1.00 95.69 102 ASP A O 1
ATOM 835 N N . SER A 1 103 ? -15.137 -9.374 -9.946 1.00 95.94 103 SER A N 1
ATOM 836 C CA . SER A 1 103 ? -15.309 -10.752 -9.460 1.00 95.94 103 SER A CA 1
ATOM 837 C C . SER A 1 103 ? -15.363 -10.877 -7.927 1.00 95.94 103 SER A C 1
ATOM 839 O O . SER A 1 103 ? -15.856 -11.876 -7.395 1.00 95.94 103 SER A O 1
ATOM 841 N N . VAL A 1 104 ? -14.872 -9.877 -7.181 1.00 94.06 104 VAL A N 1
ATOM 842 C CA . VAL A 1 104 ? -14.845 -9.919 -5.713 1.00 94.06 104 VAL A CA 1
ATOM 843 C C . VAL A 1 104 ? -16.208 -9.508 -5.161 1.00 94.06 104 VAL A C 1
ATOM 845 O O . VAL A 1 104 ? -16.586 -8.335 -5.172 1.00 94.06 104 VAL A O 1
ATOM 848 N N . ARG A 1 105 ? -16.938 -10.474 -4.594 1.00 92.31 105 ARG A N 1
ATOM 849 C CA . ARG A 1 105 ? -18.253 -10.237 -3.981 1.00 92.31 105 ARG A CA 1
ATOM 850 C C . ARG A 1 105 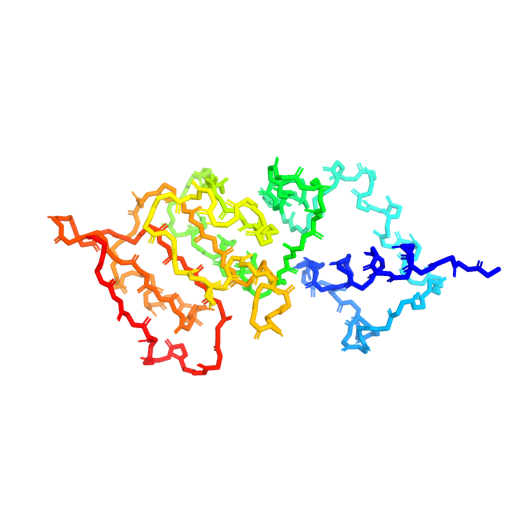? -18.193 -9.108 -2.944 1.00 92.31 105 ARG A C 1
ATOM 852 O O . ARG A 1 105 ? -17.428 -9.164 -1.984 1.00 92.31 105 ARG A O 1
ATOM 859 N N . GLY A 1 106 ? -19.048 -8.102 -3.122 1.00 87.31 106 GLY A N 1
ATOM 860 C CA . GLY A 1 106 ? -19.156 -6.957 -2.213 1.00 87.31 106 GLY A CA 1
ATOM 861 C C . GLY A 1 106 ? -18.070 -5.890 -2.390 1.00 87.31 106 GLY A C 1
ATOM 862 O O . GLY A 1 106 ? -18.063 -4.914 -1.640 1.00 87.31 106 GLY A O 1
ATOM 863 N N . ALA A 1 107 ? -17.164 -6.029 -3.364 1.00 92.12 107 ALA A N 1
ATOM 864 C CA . ALA A 1 107 ? -16.233 -4.962 -3.699 1.00 92.12 107 ALA A CA 1
ATOM 865 C C . ALA A 1 107 ? -16.968 -3.794 -4.371 1.00 92.12 107 ALA A C 1
ATOM 867 O O . ALA A 1 107 ? -17.747 -3.965 -5.306 1.00 92.12 107 ALA A O 1
ATOM 868 N N . ALA A 1 108 ? -16.692 -2.572 -3.913 1.00 92.44 108 ALA A N 1
ATOM 869 C CA . ALA A 1 108 ? -17.160 -1.380 -4.605 1.00 92.44 108 ALA A CA 1
ATOM 870 C C . ALA A 1 108 ? -16.430 -1.232 -5.950 1.00 92.44 108 ALA A C 1
ATOM 872 O O . ALA A 1 108 ? -15.206 -1.373 -6.011 1.00 92.44 108 ALA A O 1
ATOM 873 N N . ARG A 1 109 ? -17.158 -0.868 -7.012 1.00 89.44 109 ARG A N 1
ATOM 874 C CA . ARG A 1 109 ? -16.575 -0.664 -8.349 1.00 89.44 109 ARG A CA 1
ATOM 875 C C . ARG A 1 109 ? -15.448 0.371 -8.342 1.00 89.44 109 ARG A C 1
ATOM 877 O O . ARG A 1 109 ? -14.367 0.110 -8.842 1.00 89.44 109 ARG A O 1
ATOM 884 N N . CYS A 1 110 ? -15.658 1.523 -7.708 1.00 91.81 110 CYS A N 1
ATOM 885 C CA . CYS A 1 110 ? -14.650 2.588 -7.622 1.00 91.81 110 CYS A CA 1
ATOM 886 C C . CYS A 1 110 ? -13.767 2.471 -6.359 1.00 91.81 110 CYS A C 1
ATOM 888 O O . CYS A 1 110 ? -13.455 3.479 -5.717 1.00 91.81 110 CYS A O 1
ATOM 890 N N . SER A 1 111 ? -13.401 1.243 -5.962 1.00 93.38 111 SER A N 1
ATOM 891 C CA . SER A 1 111 ? -12.557 0.982 -4.787 1.00 93.38 111 SER A CA 1
ATOM 892 C C . SER A 1 111 ? -11.151 1.578 -4.930 1.00 93.38 111 SER A C 1
ATOM 894 O O . SER A 1 111 ? -10.643 1.780 -6.029 1.00 93.38 111 SER A O 1
ATOM 896 N N . ARG A 1 112 ? -10.474 1.812 -3.799 1.00 96.38 112 ARG A N 1
ATOM 897 C CA . ARG A 1 112 ? -9.060 2.235 -3.777 1.00 96.38 112 ARG A CA 1
ATOM 898 C C . ARG A 1 112 ? -8.080 1.088 -4.052 1.00 96.38 112 ARG A C 1
ATOM 900 O O . ARG A 1 112 ? -6.910 1.338 -4.339 1.00 96.38 112 ARG A O 1
ATOM 907 N N . HIS A 1 113 ? -8.557 -0.158 -4.024 1.00 97.31 113 HIS A N 1
ATOM 908 C CA . HIS A 1 113 ? -7.797 -1.297 -4.534 1.00 97.31 113 HIS A CA 1
ATOM 909 C C . HIS A 1 113 ? -7.664 -1.232 -6.052 1.00 97.31 113 HIS A C 1
ATOM 911 O O . HIS A 1 113 ? -6.603 -1.587 -6.561 1.00 97.31 113 HIS A O 1
ATOM 917 N N . SER A 1 114 ? -8.707 -0.772 -6.753 1.00 97.06 114 SER A N 1
ATOM 918 C CA . SER A 1 114 ? -8.818 -0.916 -8.202 1.00 97.06 114 SER A CA 1
ATOM 919 C C . SER A 1 114 ? -8.503 0.326 -9.013 1.00 97.06 114 SER A C 1
ATOM 921 O O . SER A 1 114 ? -8.516 1.451 -8.512 1.00 97.06 114 SER A O 1
ATOM 923 N N . ASP A 1 115 ? -8.176 0.100 -10.283 1.00 95.25 115 ASP A N 1
ATOM 924 C CA . ASP A 1 115 ? -7.972 1.142 -11.287 1.00 95.25 115 ASP A CA 1
ATOM 925 C C . ASP A 1 115 ? -9.240 1.489 -12.085 1.00 95.25 115 ASP A C 1
ATOM 927 O O . ASP A 1 115 ? -9.191 2.219 -13.076 1.00 95.25 115 ASP A O 1
ATOM 931 N N . CYS A 1 116 ? -10.399 1.020 -11.625 1.00 93.06 116 CYS A N 1
ATOM 932 C CA . CYS A 1 116 ? -11.681 1.369 -12.218 1.00 93.06 116 CYS A CA 1
ATOM 933 C C . CYS A 1 116 ? -12.069 2.810 -11.916 1.00 93.06 116 CYS A C 1
ATOM 935 O O . CYS A 1 116 ? -11.558 3.447 -10.993 1.00 93.06 116 CYS A O 1
ATOM 937 N N . CYS A 1 117 ? -13.017 3.334 -12.693 1.00 91.94 117 CYS A N 1
ATOM 938 C CA . CYS A 1 117 ? -13.523 4.700 -12.538 1.00 91.94 117 CYS A CA 1
ATOM 939 C C . CYS A 1 117 ? -12.419 5.779 -12.617 1.00 91.94 117 CYS A C 1
ATOM 941 O O . CYS A 1 117 ? -12.546 6.835 -12.003 1.00 91.94 117 CYS A O 1
ATOM 943 N N . GLY A 1 118 ? -11.315 5.505 -13.324 1.00 87.69 118 GLY A N 1
ATOM 944 C CA . GLY A 1 118 ? -10.178 6.424 -13.435 1.00 87.69 118 GLY A CA 1
ATOM 945 C C . GLY A 1 118 ? -9.278 6.488 -12.194 1.00 87.69 118 GLY A C 1
ATOM 946 O O . GLY A 1 118 ? -8.421 7.368 -12.110 1.00 87.69 118 GLY A O 1
ATOM 947 N N . ASN A 1 119 ? -9.439 5.577 -11.227 1.00 89.00 119 ASN A N 1
ATOM 948 C CA . ASN A 1 119 ? -8.516 5.468 -10.101 1.00 89.00 119 ASN A CA 1
ATOM 949 C C . ASN A 1 119 ? -7.139 4.951 -10.567 1.00 89.00 119 ASN A C 1
ATOM 951 O O . ASN A 1 119 ? -7.044 4.157 -11.499 1.00 89.00 119 ASN A O 1
ATOM 955 N N . PRO A 1 120 ? -6.039 5.323 -9.893 1.00 89.69 120 PRO A N 1
ATOM 956 C CA . PRO A 1 120 ? -4.725 4.762 -10.202 1.00 89.69 120 PRO A CA 1
ATOM 957 C C . PRO A 1 120 ? -4.536 3.317 -9.686 1.00 89.69 120 PRO A C 1
ATOM 959 O O . PRO A 1 120 ? -3.585 2.656 -10.110 1.00 89.69 120 PRO A O 1
ATOM 962 N N . GLY A 1 121 ? -5.409 2.828 -8.789 1.00 92.62 121 GLY A N 1
ATOM 963 C CA . GLY A 1 121 ? -5.370 1.490 -8.174 1.00 92.62 121 GLY A CA 1
ATOM 964 C C . GLY A 1 121 ? -4.220 1.277 -7.187 1.00 92.62 121 GLY A C 1
ATOM 965 O O . GLY A 1 121 ? -3.216 1.981 -7.231 1.00 92.62 121 GLY A O 1
ATOM 966 N N . GLY A 1 122 ? -4.333 0.322 -6.262 1.00 96.44 122 GLY A N 1
ATOM 967 C CA . GLY A 1 122 ? -3.269 0.035 -5.282 1.00 96.44 122 GLY A CA 1
ATOM 968 C C . GLY A 1 122 ? -3.066 1.118 -4.213 1.00 96.44 122 GLY A C 1
ATOM 969 O O . GLY A 1 122 ? -1.985 1.237 -3.636 1.00 96.44 122 GLY A O 1
ATOM 970 N N . ASP A 1 123 ? -4.090 1.933 -3.960 1.00 97.94 123 ASP A N 1
ATOM 971 C CA . ASP A 1 123 ? -4.120 2.889 -2.848 1.00 97.94 123 ASP A CA 1
ATOM 972 C C . ASP A 1 123 ? -4.706 2.281 -1.564 1.00 97.94 123 ASP A C 1
ATOM 974 O O . ASP A 1 123 ? -4.790 2.979 -0.557 1.00 97.94 123 ASP A O 1
ATOM 978 N N . ALA A 1 124 ? -5.095 1.004 -1.583 1.00 97.88 124 ALA A N 1
ATOM 979 C CA . ALA A 1 124 ? -5.677 0.286 -0.455 1.00 97.88 124 ALA A CA 1
ATOM 980 C C . ALA A 1 124 ? -4.970 -1.037 -0.160 1.00 97.88 124 ALA A C 1
ATOM 982 O O . ALA A 1 124 ? -4.273 -1.595 -1.010 1.00 97.88 124 ALA A O 1
ATOM 983 N N . CYS A 1 125 ? -5.193 -1.525 1.055 1.00 98.00 125 CYS A N 1
ATOM 984 C CA . CYS A 1 125 ? -4.752 -2.815 1.549 1.00 98.00 125 CYS A CA 1
ATOM 985 C C . CYS A 1 125 ? -5.839 -3.402 2.452 1.00 98.00 125 CYS A C 1
ATOM 987 O O . CYS A 1 125 ? -6.293 -2.731 3.382 1.00 98.00 125 CYS A O 1
ATOM 989 N N . ASP A 1 126 ? -6.200 -4.658 2.206 1.00 97.62 126 ASP A N 1
ATOM 990 C CA . ASP A 1 126 ? -6.896 -5.497 3.177 1.00 97.62 126 ASP A CA 1
ATOM 991 C C . ASP A 1 126 ? -5.839 -6.308 3.938 1.00 97.62 126 ASP A C 1
ATOM 993 O O . ASP A 1 126 ? -4.860 -6.770 3.344 1.00 97.62 126 ASP A O 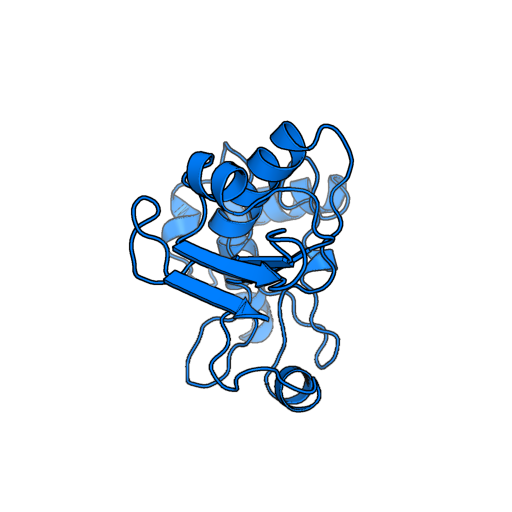1
ATOM 997 N N . LEU A 1 127 ? -6.014 -6.439 5.248 1.00 95.25 127 LEU A N 1
ATOM 998 C CA . LEU A 1 127 ? -5.050 -7.030 6.180 1.00 95.25 127 LEU A CA 1
ATOM 999 C C . LEU A 1 127 ? -5.758 -7.934 7.189 1.00 95.25 127 LEU A C 1
ATOM 1001 O O . LEU A 1 127 ? -6.954 -7.764 7.447 1.00 95.25 127 LEU A O 1
ATOM 1005 N N . ASN A 1 128 ? -5.001 -8.859 7.788 1.00 95.31 128 ASN A N 1
ATOM 1006 C CA . ASN A 1 128 ? -5.482 -9.601 8.950 1.00 95.31 128 ASN A CA 1
ATOM 1007 C C . ASN A 1 128 ? -5.761 -8.590 10.085 1.00 95.31 128 ASN A C 1
ATOM 1009 O O . ASN A 1 128 ? -4.878 -7.780 10.400 1.00 95.31 128 ASN A O 1
ATOM 1013 N N . PRO A 1 129 ? -6.986 -8.548 10.642 1.00 95.75 129 PRO A N 1
ATOM 1014 C CA . PRO A 1 129 ? -7.357 -7.524 11.611 1.00 95.75 129 PRO A CA 1
ATOM 1015 C C . PRO A 1 129 ? -6.666 -7.757 12.955 1.00 95.75 129 PRO A C 1
ATOM 1017 O O . PRO A 1 129 ? -6.937 -8.751 13.613 1.00 95.75 129 PRO A O 1
ATOM 1020 N N . GLU A 1 130 ? -5.828 -6.808 13.373 1.00 97.19 130 GLU A N 1
ATOM 1021 C CA . GLU A 1 130 ? -5.059 -6.901 14.632 1.00 97.19 130 GLU A CA 1
ATOM 1022 C C . GLU A 1 130 ? -5.250 -5.666 15.520 1.00 97.19 130 GLU A C 1
ATOM 1024 O O . GLU A 1 130 ? -5.254 -5.756 16.742 1.00 97.19 130 GLU A O 1
ATOM 1029 N N . LEU A 1 131 ? -5.414 -4.484 14.913 1.00 98.31 131 LEU A N 1
ATOM 1030 C CA . LEU A 1 131 ? -5.573 -3.227 15.641 1.00 98.31 131 LEU A CA 1
ATOM 1031 C C . LEU A 1 131 ? -7.009 -2.712 15.567 1.00 98.31 131 LEU A C 1
ATOM 1033 O O . LEU A 1 131 ? -7.666 -2.760 14.522 1.00 98.31 131 LEU A O 1
ATOM 1037 N N . SER A 1 132 ? -7.470 -2.129 16.670 1.00 98.50 132 SER A N 1
ATOM 1038 C CA . SER A 1 132 ? -8.746 -1.416 16.728 1.00 98.50 132 SER A CA 1
ATOM 1039 C C . SER A 1 132 ? -8.725 -0.130 15.895 1.00 98.50 132 SER A C 1
ATOM 1041 O O . SER A 1 132 ? -7.672 0.459 15.623 1.00 98.50 132 SER A O 1
ATOM 1043 N N . PHE A 1 133 ? -9.909 0.396 15.564 1.00 98.31 133 PHE A N 1
ATOM 1044 C CA . PHE A 1 133 ? -10.028 1.713 14.923 1.00 98.31 133 PHE A CA 1
ATOM 1045 C C . PHE A 1 133 ? -9.264 2.816 15.675 1.00 98.31 133 PHE A C 1
ATOM 1047 O O . PHE A 1 133 ? -8.590 3.640 15.052 1.00 98.31 133 PHE A O 1
ATOM 1054 N N . LYS A 1 134 ? -9.344 2.832 17.013 1.00 98.31 134 LYS A N 1
ATOM 1055 C CA . LYS A 1 134 ? -8.679 3.843 17.848 1.00 98.31 134 LYS A CA 1
ATOM 1056 C C . LYS A 1 134 ? -7.162 3.791 17.669 1.00 98.31 134 LYS A C 1
ATOM 1058 O O . LYS A 1 134 ? -6.533 4.838 17.513 1.00 98.31 134 LYS A O 1
ATOM 1063 N N . GLU A 1 135 ? -6.590 2.592 17.651 1.00 98.56 135 GLU A N 1
ATOM 1064 C CA . GLU A 1 135 ? -5.153 2.383 17.470 1.00 98.56 135 GLU A CA 1
ATOM 1065 C C . GLU A 1 135 ? -4.703 2.767 16.064 1.00 98.56 135 GLU A C 1
ATOM 1067 O O . GLU A 1 135 ? -3.759 3.545 15.927 1.00 98.56 135 GLU A O 1
ATOM 1072 N N . VAL A 1 136 ? -5.415 2.325 15.021 1.00 98.56 136 VAL A N 1
ATOM 1073 C CA . VAL A 1 136 ? -5.079 2.674 13.629 1.00 98.56 136 VAL A CA 1
ATOM 1074 C C . VAL A 1 136 ? -5.198 4.178 13.383 1.00 98.56 136 VAL A C 1
ATOM 1076 O O . VAL A 1 136 ? -4.318 4.780 12.761 1.00 98.56 136 VAL A O 1
ATOM 1079 N N . LYS A 1 137 ? -6.236 4.828 13.922 1.00 98.44 137 LYS A N 1
ATOM 1080 C CA . LYS A 1 137 ? -6.399 6.287 13.846 1.00 98.44 137 LYS A CA 1
ATOM 1081 C C . LYS A 1 137 ? -5.247 7.022 14.535 1.00 98.44 137 LYS A C 1
ATOM 1083 O O . LYS A 1 137 ? -4.774 8.034 14.014 1.00 98.44 137 LYS A O 1
ATOM 1088 N N . ALA A 1 138 ? -4.762 6.517 15.671 1.00 98.44 138 ALA A N 1
ATOM 1089 C CA . ALA A 1 138 ? -3.641 7.116 16.395 1.00 98.44 138 ALA A CA 1
ATOM 1090 C C . ALA A 1 138 ? -2.329 7.100 15.589 1.00 98.44 138 ALA A C 1
ATOM 1092 O O . ALA A 1 138 ? -1.502 7.994 15.771 1.00 98.44 138 ALA A O 1
ATOM 1093 N N . LEU A 1 139 ? -2.167 6.164 14.642 1.00 98.12 139 LEU A N 1
ATOM 1094 C CA . LEU A 1 139 ? -0.996 6.119 13.757 1.00 98.12 139 LEU A CA 1
ATOM 1095 C C . LEU A 1 139 ? -0.918 7.333 12.818 1.00 98.12 139 LEU A C 1
ATOM 1097 O O . LEU A 1 139 ? 0.172 7.684 12.368 1.00 98.12 139 LEU A O 1
ATOM 1101 N N . LYS A 1 140 ? -2.056 7.977 12.508 1.00 98.25 140 LYS A N 1
ATOM 1102 C CA . LYS A 1 140 ? -2.155 9.134 11.593 1.00 98.25 140 LYS A CA 1
ATOM 1103 C C . LYS A 1 140 ? -1.518 8.873 10.217 1.00 98.25 140 LYS A C 1
ATOM 1105 O O . LYS A 1 140 ? -0.866 9.749 9.648 1.00 98.25 140 LYS A O 1
ATOM 1110 N N . ARG A 1 141 ? -1.690 7.658 9.680 1.00 98.25 141 ARG A N 1
ATOM 1111 C CA . ARG A 1 141 ? -1.121 7.242 8.380 1.00 98.25 141 ARG A CA 1
ATOM 1112 C C . ARG A 1 141 ? -2.145 7.043 7.269 1.00 98.25 141 ARG A C 1
ATOM 1114 O O . ARG A 1 141 ? -1.799 7.243 6.110 1.00 98.25 141 ARG A O 1
ATOM 1121 N N . PHE A 1 142 ? -3.377 6.694 7.617 1.00 98.50 142 PHE A N 1
ATOM 1122 C CA . PHE A 1 142 ? -4.412 6.311 6.660 1.00 98.50 142 PHE A CA 1
ATOM 1123 C C . PHE A 1 142 ? -5.546 7.333 6.649 1.00 98.50 142 PHE A C 1
ATOM 1125 O O . PHE A 1 142 ? -5.868 7.920 7.686 1.00 98.50 142 PHE A O 1
ATOM 1132 N N . THR A 1 143 ? -6.130 7.568 5.476 1.00 98.38 143 THR A N 1
ATOM 1133 C CA . THR A 1 143 ? -7.264 8.493 5.304 1.00 98.38 143 THR A CA 1
ATOM 1134 C C . THR A 1 143 ? -8.572 7.768 4.999 1.00 98.38 143 THR A C 1
ATOM 1136 O O . THR A 1 143 ? -9.628 8.387 5.117 1.00 98.38 143 THR A O 1
ATOM 1139 N N . GLY A 1 144 ? -8.526 6.472 4.682 1.00 98.25 144 GLY A N 1
ATOM 1140 C CA . GLY A 1 144 ? -9.667 5.559 4.719 1.00 98.25 144 GLY A CA 1
ATOM 1141 C C . GLY A 1 144 ? -9.387 4.377 5.648 1.00 98.25 144 GLY A C 1
ATOM 1142 O O . GLY A 1 144 ? -8.284 3.827 5.632 1.00 98.25 144 GLY A O 1
ATOM 1143 N N . ILE A 1 145 ? -10.358 4.027 6.496 1.00 98.56 145 ILE A N 1
ATOM 1144 C CA . ILE A 1 145 ? -10.269 2.917 7.454 1.00 98.56 145 ILE A CA 1
ATOM 1145 C C . ILE A 1 145 ? -11.594 2.150 7.453 1.00 98.56 145 ILE A C 1
ATOM 1147 O O . ILE A 1 145 ? -12.631 2.701 7.821 1.00 98.56 145 ILE A O 1
ATOM 1151 N N . GLY A 1 146 ? -11.557 0.873 7.083 1.00 98.12 146 GLY A N 1
ATOM 1152 C CA . GLY A 1 146 ? -12.721 -0.007 7.133 1.00 98.12 146 GLY A CA 1
ATOM 1153 C C . GLY A 1 146 ? -12.659 -0.969 8.321 1.00 98.12 146 GLY A C 1
ATOM 1154 O O . GLY A 1 146 ? -11.637 -1.618 8.563 1.00 98.12 146 GLY A O 1
ATOM 1155 N N . ILE A 1 147 ? -13.761 -1.041 9.065 1.00 98.38 147 ILE A N 1
ATOM 1156 C CA . ILE A 1 147 ? -13.837 -1.633 10.405 1.00 98.38 147 ILE A CA 1
ATOM 1157 C C . ILE A 1 147 ? -14.782 -2.835 10.374 1.00 98.38 147 ILE A C 1
ATOM 1159 O O . ILE A 1 147 ? -15.859 -2.749 9.796 1.00 98.38 147 ILE A O 1
ATOM 1163 N N . ILE A 1 148 ? -14.418 -3.946 11.007 1.00 97.50 148 ILE A N 1
ATOM 1164 C CA . ILE A 1 148 ? -15.332 -5.077 11.201 1.00 97.50 148 ILE A CA 1
ATOM 1165 C C . ILE A 1 148 ? -16.332 -4.706 12.294 1.00 97.50 148 ILE A C 1
ATOM 1167 O O . ILE A 1 148 ? -15.926 -4.432 13.426 1.00 97.50 148 ILE A O 1
ATOM 1171 N N . ARG A 1 149 ? -17.635 -4.701 11.980 1.00 96.56 149 ARG A N 1
ATOM 1172 C CA . ARG A 1 149 ? -18.668 -4.231 12.921 1.00 96.56 149 ARG A CA 1
ATOM 1173 C C . ARG A 1 149 ? -18.678 -4.988 14.252 1.00 96.56 149 ARG A C 1
ATOM 1175 O O . ARG A 1 149 ? -18.865 -4.360 15.287 1.00 96.56 149 ARG A O 1
ATOM 1182 N N . SER A 1 150 ? -18.487 -6.305 14.225 1.00 96.81 150 SER A N 1
ATOM 1183 C CA . SER A 1 150 ? -18.592 -7.163 15.414 1.00 96.81 150 SER A CA 1
ATOM 1184 C C . SER A 1 150 ? -17.422 -7.028 16.390 1.00 96.81 150 SER A C 1
ATOM 1186 O O . SER A 1 150 ? -17.629 -7.173 17.589 1.00 96.81 150 SER A O 1
ATOM 1188 N N . SER A 1 151 ? -16.209 -6.749 15.904 1.00 97.62 151 SER A N 1
ATOM 1189 C CA . SER A 1 151 ? -14.997 -6.712 16.737 1.00 97.62 151 SER A CA 1
ATOM 1190 C C . SER A 1 151 ? -14.410 -5.312 16.926 1.00 97.62 151 SER A C 1
ATOM 1192 O O . SER A 1 151 ? -13.598 -5.099 17.821 1.00 97.62 151 SER A O 1
ATOM 1194 N N . GLY A 1 152 ? -14.762 -4.349 16.068 1.00 97.94 152 GLY A N 1
ATOM 1195 C CA . GLY A 1 152 ? -14.126 -3.028 16.040 1.00 97.94 152 GLY A CA 1
ATOM 1196 C C . GLY A 1 152 ? -12.687 -3.032 15.499 1.00 97.94 152 GLY A C 1
ATOM 1197 O O . GLY A 1 152 ? -12.031 -1.981 15.500 1.00 97.94 152 GLY A O 1
ATOM 1198 N N . LEU A 1 153 ? -12.198 -4.184 15.024 1.00 98.31 153 LEU A N 1
ATOM 1199 C CA . LEU A 1 153 ? -10.876 -4.327 14.415 1.00 98.31 153 LEU A CA 1
ATOM 1200 C C . LEU A 1 153 ? -10.869 -3.808 12.978 1.00 98.31 153 LEU A C 1
ATOM 1202 O O . LEU A 1 153 ? -11.862 -3.881 12.249 1.00 98.31 153 LEU A O 1
ATOM 1206 N N . VAL A 1 154 ? -9.726 -3.275 12.561 1.00 98.38 154 VAL A N 1
ATOM 1207 C CA . VAL A 1 1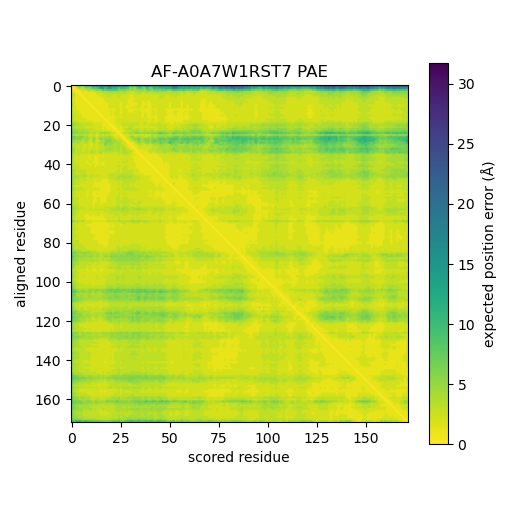54 ? -9.529 -2.734 11.217 1.00 98.38 154 VAL A CA 1
ATOM 1208 C C . VAL A 1 154 ? -9.099 -3.843 10.270 1.00 98.38 154 VAL A C 1
ATOM 1210 O O . VAL A 1 154 ? -8.039 -4.431 10.448 1.00 98.38 154 VAL A O 1
ATOM 1213 N N . ARG A 1 155 ? -9.895 -4.073 9.222 1.00 97.31 155 ARG A N 1
ATOM 1214 C CA . ARG A 1 155 ? -9.562 -5.017 8.139 1.00 97.31 155 ARG A CA 1
ATOM 1215 C C . ARG A 1 155 ? -9.046 -4.350 6.872 1.00 97.31 155 ARG A C 1
ATOM 1217 O O . ARG A 1 155 ? -8.511 -5.027 6.006 1.00 97.31 155 ARG A O 1
ATOM 1224 N N . HIS A 1 156 ? -9.259 -3.042 6.741 1.00 98.25 156 HIS A N 1
ATOM 1225 C CA . HIS A 1 156 ? -8.961 -2.297 5.525 1.00 98.25 156 HIS A CA 1
ATOM 1226 C C . HIS A 1 156 ? -8.354 -0.943 5.851 1.00 98.25 156 HIS A C 1
ATOM 1228 O O . HIS A 1 156 ? -8.881 -0.202 6.688 1.00 98.25 156 HIS A O 1
ATOM 1234 N N . VAL A 1 157 ? -7.315 -0.578 5.110 1.00 98.56 157 VAL A N 1
ATOM 1235 C CA . VAL A 1 157 ? -6.726 0.758 5.137 1.00 98.56 157 VAL A CA 1
ATOM 1236 C C . VAL A 1 157 ? -6.451 1.254 3.728 1.00 98.56 157 VAL A C 1
ATOM 1238 O O . VAL A 1 157 ? -6.059 0.488 2.850 1.00 98.56 157 VAL A O 1
ATOM 1241 N N . ASP A 1 158 ? -6.590 2.557 3.518 1.00 98.12 158 ASP A N 1
ATOM 1242 C CA . ASP A 1 158 ? -6.216 3.182 2.256 1.00 98.12 158 ASP A CA 1
ATOM 1243 C C . ASP A 1 158 ? -5.747 4.632 2.414 1.00 98.12 158 ASP A C 1
ATOM 1245 O O . ASP A 1 158 ? -5.850 5.262 3.478 1.00 98.12 158 ASP A O 1
ATOM 1249 N N . VAL A 1 159 ? -5.225 5.155 1.305 1.00 97.50 159 VAL A N 1
ATOM 1250 C CA . VAL A 1 159 ? -4.964 6.577 1.106 1.00 97.50 159 VAL A CA 1
ATOM 1251 C C . VAL A 1 159 ? -5.864 7.134 0.003 1.00 97.50 159 VAL A C 1
ATOM 1253 O O . VAL A 1 159 ? -5.776 6.796 -1.172 1.00 97.50 159 VAL A O 1
ATOM 1256 N N . ARG A 1 160 ? -6.723 8.062 0.393 1.00 94.50 160 ARG A N 1
ATOM 1257 C CA . ARG A 1 160 ? -7.633 8.835 -0.456 1.00 94.50 160 ARG A CA 1
ATOM 1258 C C . ARG A 1 160 ? -7.561 10.328 -0.108 1.00 94.50 160 ARG A C 1
ATOM 1260 O O . ARG A 1 160 ? -7.051 10.665 0.969 1.00 94.50 160 ARG A O 1
ATOM 1267 N N . PRO A 1 161 ? -8.064 11.232 -0.969 1.00 94.19 161 PRO A N 1
ATOM 1268 C CA . PRO A 1 161 ? -8.265 12.627 -0.586 1.00 94.19 161 PRO A CA 1
ATOM 1269 C C . PRO A 1 161 ? -9.019 12.717 0.747 1.00 94.19 161 PRO A C 1
ATOM 1271 O O . PRO A 1 161 ? -10.017 12.026 0.943 1.00 94.19 161 PRO A O 1
ATOM 1274 N N . GLY A 1 162 ? -8.505 13.511 1.684 1.00 94.12 162 GLY A N 1
ATOM 1275 C CA . GLY A 1 162 ? -9.040 13.586 3.041 1.00 94.12 162 GLY A CA 1
ATOM 1276 C C . GLY A 1 162 ? -7.959 13.827 4.090 1.00 94.12 162 GLY A C 1
ATOM 1277 O O . GLY A 1 162 ? -6.843 14.241 3.779 1.00 94.12 162 GLY A O 1
ATOM 1278 N N . SER A 1 163 ? -8.298 13.567 5.354 1.00 96.06 163 SER A N 1
ATOM 1279 C CA . SER A 1 163 ? -7.445 13.879 6.502 1.00 96.06 163 SER A CA 1
ATOM 1280 C C . SER A 1 163 ? -7.154 12.648 7.345 1.00 96.06 163 SER A C 1
ATOM 1282 O O . SER A 1 163 ? -8.065 11.932 7.743 1.00 96.06 163 SER A O 1
ATOM 1284 N N . VAL A 1 164 ? -5.891 12.460 7.729 1.00 96.75 164 VAL A N 1
ATOM 1285 C CA . VAL A 1 164 ? -5.502 11.419 8.699 1.00 96.75 164 VAL A CA 1
ATOM 1286 C C . VAL A 1 164 ? -6.024 11.710 10.112 1.00 96.75 164 VAL A C 1
ATOM 1288 O O . VAL A 1 164 ? -6.072 10.818 10.952 1.00 96.75 164 VAL A O 1
ATOM 1291 N N . ARG A 1 165 ? -6.426 12.959 10.402 1.00 96.50 165 ARG A N 1
ATOM 1292 C CA . ARG A 1 165 ? -7.051 13.336 11.686 1.00 96.50 165 ARG A CA 1
ATOM 1293 C C . ARG A 1 165 ? -8.538 12.966 11.721 1.00 96.50 165 ARG A C 1
ATOM 1295 O O . ARG A 1 165 ? -9.071 12.650 12.785 1.00 96.50 165 ARG A O 1
ATOM 1302 N N . ARG A 1 166 ? -9.194 13.009 10.558 1.00 97.12 166 ARG A N 1
ATOM 1303 C CA . ARG A 1 166 ? -10.614 12.689 10.347 1.00 97.12 166 ARG A CA 1
ATOM 1304 C C . ARG A 1 166 ? -10.734 11.721 9.159 1.00 97.12 166 ARG A C 1
ATOM 1306 O O . ARG A 1 166 ? -11.182 12.145 8.093 1.00 97.12 166 ARG A O 1
ATOM 1313 N N . PRO A 1 167 ? -10.260 10.469 9.306 1.00 97.88 167 PRO A N 1
ATOM 1314 C CA . PRO A 1 167 ? -10.299 9.507 8.214 1.00 97.88 167 PRO A CA 1
ATOM 1315 C C . PRO A 1 167 ? -11.749 9.189 7.837 1.00 97.88 167 PRO A C 1
ATOM 1317 O O . PRO A 1 167 ? -12.637 9.197 8.689 1.00 97.88 167 PRO A O 1
ATOM 1320 N N . THR A 1 168 ? -11.977 8.889 6.560 1.00 98.00 168 THR A N 1
ATOM 1321 C CA . THR A 1 168 ? -13.228 8.274 6.108 1.00 98.00 168 THR A CA 1
ATOM 1322 C C . THR A 1 168 ? -13.323 6.884 6.724 1.00 98.00 168 THR A C 1
ATOM 1324 O O . THR A 1 168 ? -12.354 6.127 6.672 1.00 98.00 168 THR A O 1
ATOM 1327 N N . THR A 1 169 ? -14.475 6.548 7.297 1.00 97.81 169 THR A N 1
ATOM 1328 C CA . THR A 1 169 ? -14.689 5.250 7.947 1.00 97.81 169 THR A CA 1
ATOM 1329 C C . THR A 1 169 ? -15.976 4.606 7.474 1.00 97.81 169 THR A C 1
ATOM 1331 O O . THR A 1 169 ? -16.922 5.307 7.119 1.00 97.81 169 THR A O 1
ATOM 1334 N N . TRP A 1 170 ? -15.993 3.280 7.448 1.00 96.75 170 TRP A N 1
ATOM 1335 C CA . TRP A 1 170 ? -17.176 2.476 7.163 1.00 96.75 170 TRP A 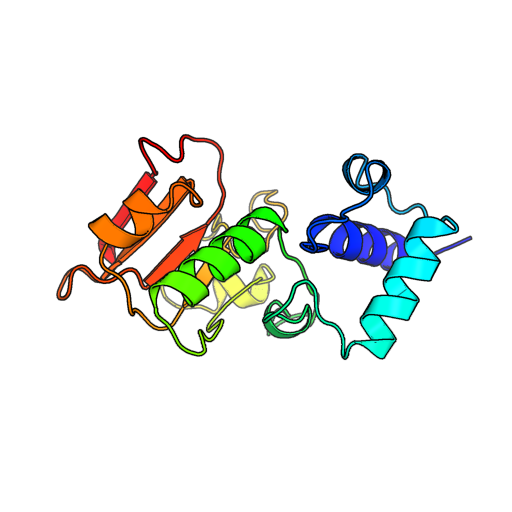CA 1
ATOM 1336 C C . TRP A 1 170 ? -17.058 1.129 7.868 1.00 96.75 170 TRP A C 1
ATOM 1338 O O . TRP A 1 170 ? -15.973 0.729 8.302 1.00 96.75 170 TRP A O 1
ATOM 1348 N N . PHE A 1 171 ? -18.187 0.439 7.970 1.00 96.25 171 PHE A N 1
ATOM 1349 C CA . PHE A 1 171 ? -18.256 -0.889 8.556 1.00 96.25 171 PHE A CA 1
ATOM 1350 C C . PHE A 1 171 ? -18.392 -1.945 7.466 1.00 96.25 171 PHE A C 1
ATOM 1352 O O . PHE A 1 171 ? -19.127 -1.739 6.498 1.00 96.25 171 PHE A O 1
ATOM 1359 N N . TYR A 1 172 ? -17.681 -3.049 7.655 1.00 89.19 172 TYR A N 1
ATOM 1360 C CA . TYR A 1 172 ? -17.902 -4.314 6.970 1.00 89.19 172 TYR A CA 1
ATOM 1361 C C . TYR A 1 172 ? -18.793 -5.229 7.803 1.00 89.19 172 TYR A C 1
ATOM 1363 O O . TYR A 1 172 ? -18.752 -5.115 9.056 1.00 89.19 172 TYR A O 1
#